Protein AF-A0A644X9E6-F1 (afdb_monomer_lite)

Organism: NCBI:txid1076179

InterPro domains:
  IPR003953 FAD-dependent oxidoreductase 2, FAD-binding domain [PF00890] (36-126)
  IPR027477 Succinate dehydrogenase/fumarate reductase flavoprotein, catalytic domain superfamily [G3DSA:3.90.700.10] (1-92)
  IPR027477 Succinate dehydrogenase/fumarate reductase flavoprotein, catalytic domain superfamily [SSF56425] (16-98)
  IPR036188 FAD/NAD(P)-binding domain superfamily [SSF51905] (91-160)
  IPR050315 FAD-dependent oxidoreductase 2 [PTHR43400] (21-161)

Structure (mmCIF, N/CA/C/O backbone):
data_AF-A0A644X9E6-F1
#
_entry.id   AF-A0A644X9E6-F1
#
loop_
_atom_site.group_PDB
_atom_site.id
_atom_site.type_symbol
_atom_site.label_atom_id
_atom_site.label_alt_id
_atom_site.label_comp_id
_atom_site.label_asym_id
_atom_site.label_entity_id
_atom_site.label_seq_id
_atom_site.pdbx_PDB_ins_code
_atom_site.Cartn_x
_atom_site.Cartn_y
_atom_site.Cartn_z
_atom_site.occupancy
_atom_site.B_iso_or_equiv
_atom_site.auth_seq_id
_atom_site.aut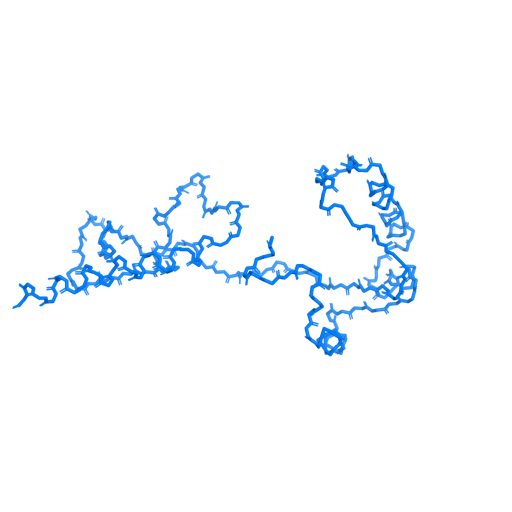h_comp_id
_atom_site.auth_asym_id
_atom_site.auth_atom_id
_atom_site.pdbx_PDB_model_num
ATOM 1 N N . MET A 1 1 ? 13.874 -8.236 8.754 1.00 42.62 1 MET A N 1
ATOM 2 C CA . MET A 1 1 ? 12.779 -9.209 8.525 1.00 42.62 1 MET A CA 1
ATOM 3 C C . MET A 1 1 ? 11.701 -8.489 7.731 1.00 42.62 1 MET A C 1
ATOM 5 O O . MET A 1 1 ? 11.461 -7.331 8.046 1.00 42.62 1 MET A O 1
ATOM 9 N N . GLY A 1 2 ? 11.133 -9.084 6.677 1.00 54.25 2 GLY A N 1
ATOM 10 C CA . GLY A 1 2 ? 10.027 -8.447 5.947 1.00 54.25 2 GLY A CA 1
ATOM 11 C C . GLY A 1 2 ? 8.748 -8.412 6.790 1.00 54.25 2 GLY A C 1
ATOM 12 O O . GLY A 1 2 ? 8.693 -9.019 7.866 1.00 54.25 2 GLY A O 1
ATOM 13 N N . GLN A 1 3 ? 7.726 -7.689 6.320 1.00 52.66 3 GLN A N 1
ATOM 14 C CA . GLN A 1 3 ? 6.411 -7.696 6.968 1.00 52.66 3 GLN A CA 1
ATOM 15 C C . GLN A 1 3 ? 5.916 -9.147 7.117 1.00 52.66 3 GLN A C 1
AT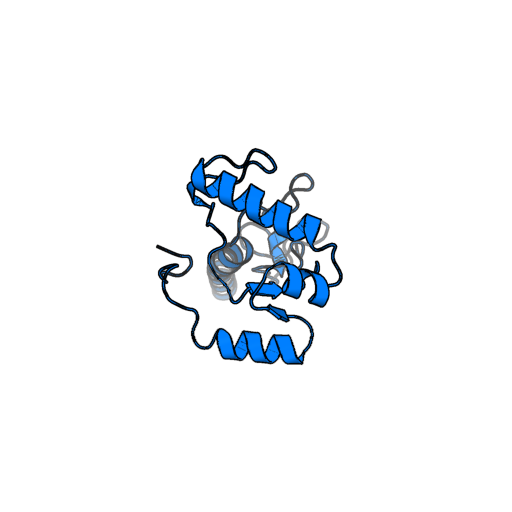OM 17 O O . GLN A 1 3 ? 5.958 -9.924 6.166 1.00 52.66 3 GLN A O 1
ATOM 22 N N . GLY A 1 4 ? 5.501 -9.530 8.329 1.00 63.66 4 GLY A N 1
ATOM 23 C CA . GLY A 1 4 ? 4.985 -10.877 8.610 1.00 63.66 4 GLY A CA 1
ATOM 24 C C . GLY A 1 4 ? 6.038 -11.988 8.731 1.00 63.66 4 GLY A C 1
ATOM 25 O O . GLY A 1 4 ? 5.682 -13.158 8.666 1.00 63.66 4 GLY A O 1
ATOM 26 N N . GLY A 1 5 ? 7.327 -11.663 8.892 1.00 74.00 5 GLY A N 1
ATOM 27 C CA . GLY A 1 5 ? 8.382 -12.668 9.110 1.00 74.00 5 GLY A CA 1
ATOM 28 C C . GLY A 1 5 ? 8.863 -13.380 7.841 1.00 74.00 5 GLY A C 1
ATOM 29 O O . GLY A 1 5 ? 9.769 -14.209 7.904 1.00 74.00 5 GLY A O 1
ATOM 30 N N . VAL A 1 6 ? 8.321 -13.022 6.677 1.00 73.25 6 VAL A N 1
ATOM 31 C CA . VAL A 1 6 ? 8.779 -13.518 5.376 1.00 73.25 6 VAL A CA 1
ATOM 32 C C . VAL A 1 6 ? 9.948 -12.656 4.900 1.00 73.25 6 VAL A C 1
ATOM 34 O O . VAL A 1 6 ? 9.925 -11.428 5.009 1.00 73.25 6 VAL A O 1
ATOM 37 N N . SER A 1 7 ? 11.016 -13.278 4.400 1.00 78.75 7 SER A N 1
ATOM 38 C CA . SER A 1 7 ? 12.117 -12.517 3.802 1.00 78.75 7 SER A CA 1
ATOM 39 C C . SER A 1 7 ? 11.635 -11.841 2.509 1.00 78.75 7 SER A C 1
ATOM 41 O O . SER A 1 7 ? 11.001 -12.512 1.697 1.00 78.75 7 SER A O 1
ATOM 43 N N . PRO A 1 8 ? 11.980 -10.563 2.251 1.00 69.88 8 PRO A N 1
ATOM 44 C CA . PRO A 1 8 ? 11.640 -9.878 0.996 1.00 69.88 8 PRO A CA 1
ATOM 45 C C . PRO A 1 8 ? 12.169 -10.585 -0.258 1.00 69.88 8 PRO A C 1
ATOM 47 O O . PRO A 1 8 ? 11.717 -10.317 -1.363 1.00 69.88 8 PRO A O 1
ATOM 50 N N . LYS A 1 9 ? 13.149 -11.481 -0.085 1.00 77.56 9 LYS A N 1
ATOM 51 C CA . LYS A 1 9 ? 13.750 -12.270 -1.162 1.00 77.56 9 LYS A CA 1
ATOM 52 C C . LYS A 1 9 ? 13.008 -13.574 -1.449 1.00 77.56 9 LYS A C 1
ATOM 54 O O . LYS A 1 9 ? 13.403 -14.280 -2.370 1.00 77.56 9 LYS A O 1
ATOM 59 N N . VAL A 1 10 ? 11.992 -13.932 -0.661 1.00 80.12 10 VAL A N 1
ATOM 60 C CA . VAL A 1 10 ? 11.163 -15.110 -0.940 1.00 80.12 10 VAL A CA 1
ATOM 61 C C . VAL A 1 10 ? 10.282 -14.774 -2.141 1.00 80.12 10 VAL A C 1
ATOM 63 O O . VAL A 1 10 ? 9.461 -13.860 -2.037 1.00 80.12 10 VAL A O 1
ATOM 66 N N . PRO A 1 11 ? 10.427 -15.477 -3.278 1.00 80.50 11 PRO A N 1
ATOM 67 C CA . PRO A 1 11 ? 9.565 -15.240 -4.423 1.00 80.50 11 PRO A CA 1
ATOM 68 C C . PRO A 1 11 ? 8.111 -15.503 -4.039 1.00 80.50 11 PRO A C 1
ATOM 70 O O . PRO A 1 11 ? 7.808 -16.494 -3.372 1.00 80.50 11 PRO A O 1
ATOM 73 N N . MET A 1 12 ? 7.205 -14.633 -4.482 1.00 82.81 12 MET A N 1
ATOM 74 C CA . MET A 1 12 ? 5.776 -14.877 -4.314 1.00 82.81 12 MET A CA 1
ATOM 75 C C . MET A 1 12 ? 5.392 -16.174 -5.043 1.00 82.81 12 MET A C 1
ATOM 77 O O . MET A 1 12 ? 5.620 -16.276 -6.257 1.00 82.81 12 MET A O 1
ATOM 81 N N . PRO A 1 13 ? 4.799 -17.162 -4.346 1.00 84.75 13 PRO A N 1
ATOM 82 C CA . PRO A 1 13 ? 4.347 -18.384 -4.990 1.00 84.75 13 PRO A CA 1
ATOM 83 C C . PRO A 1 13 ? 3.370 -18.053 -6.119 1.00 84.75 13 PRO A C 1
ATOM 85 O O . PRO A 1 13 ? 2.443 -17.266 -5.927 1.00 84.75 13 PRO A O 1
ATOM 88 N N . ARG A 1 14 ? 3.561 -18.677 -7.287 1.00 91.81 14 ARG A N 1
ATOM 89 C CA . ARG A 1 14 ? 2.669 -18.549 -8.455 1.00 91.81 14 ARG A CA 1
ATOM 90 C C . ARG A 1 14 ? 2.537 -17.130 -9.026 1.00 91.81 14 ARG A C 1
ATOM 92 O O . ARG A 1 14 ? 1.560 -16.844 -9.712 1.00 91.81 14 ARG A O 1
ATOM 99 N N . ILE A 1 15 ? 3.503 -16.236 -8.790 1.00 91.88 15 ILE A N 1
ATOM 100 C CA . ILE A 1 15 ? 3.438 -14.861 -9.317 1.00 91.88 15 ILE A CA 1
ATOM 101 C C . ILE A 1 15 ? 3.200 -14.817 -10.832 1.00 91.88 15 ILE A C 1
ATOM 103 O O . ILE A 1 15 ? 2.406 -14.012 -11.302 1.00 91.88 15 ILE A O 1
ATOM 107 N N . TYR A 1 16 ? 3.804 -15.727 -11.597 1.00 92.69 16 TYR A N 1
ATOM 108 C CA . TYR A 1 16 ? 3.594 -15.789 -13.043 1.00 92.69 16 TYR A CA 1
ATOM 109 C C . TYR A 1 16 ? 2.162 -16.181 -13.424 1.00 92.69 16 TYR A C 1
ATOM 111 O O . TYR A 1 16 ? 1.614 -15.584 -14.341 1.00 92.69 16 TYR A O 1
ATOM 119 N N . GLU A 1 17 ? 1.511 -17.082 -12.682 1.00 95.69 17 GLU A N 1
ATOM 120 C CA . GLU A 1 17 ? 0.097 -17.417 -12.914 1.00 95.69 17 GLU A CA 1
ATOM 121 C C . GLU A 1 17 ? -0.810 -16.198 -12.685 1.00 95.69 17 GLU A C 1
ATOM 123 O O . GLU A 1 17 ? -1.747 -15.959 -13.448 1.00 95.69 17 GLU A O 1
ATOM 128 N N . VAL A 1 18 ? -0.512 -15.398 -11.653 1.00 95.00 18 VAL A N 1
ATOM 129 C CA . VAL A 1 18 ? -1.240 -14.155 -11.353 1.00 95.00 18 VAL A CA 1
ATOM 130 C C . VAL A 1 18 ? -1.028 -13.121 -12.459 1.00 95.00 18 VAL A C 1
ATOM 132 O O . VAL A 1 18 ? -1.995 -12.517 -12.924 1.00 95.00 18 VAL A O 1
ATOM 135 N N . LEU A 1 19 ? 0.217 -12.938 -12.912 1.00 95.75 19 LEU A N 1
ATOM 136 C CA . LEU A 1 19 ? 0.538 -12.029 -14.014 1.00 95.75 19 LEU A CA 1
ATOM 137 C C . LEU A 1 19 ? -0.143 -12.468 -15.315 1.00 95.75 19 LEU A C 1
ATOM 139 O O . LEU A 1 19 ? -0.715 -11.630 -16.005 1.00 95.75 19 LEU A O 1
ATOM 143 N N . ASP A 1 20 ? -0.159 -13.765 -15.625 1.00 96.31 20 ASP A N 1
ATOM 144 C CA . ASP A 1 20 ? -0.825 -14.308 -16.811 1.00 96.31 20 ASP A CA 1
ATOM 145 C C . ASP A 1 20 ? -2.340 -14.086 -16.778 1.00 96.31 20 ASP A C 1
ATOM 147 O O . ASP A 1 20 ? -2.938 -13.686 -17.781 1.00 96.31 20 ASP A O 1
ATOM 151 N N . ALA A 1 21 ? -2.975 -14.304 -15.624 1.00 97.00 21 ALA A N 1
ATOM 152 C CA . ALA A 1 21 ? -4.392 -14.010 -15.442 1.00 97.00 21 ALA A CA 1
ATOM 153 C C . ALA A 1 21 ? -4.686 -12.509 -15.610 1.00 97.00 21 ALA A C 1
ATOM 155 O O . ALA A 1 21 ? -5.637 -12.138 -16.300 1.00 97.00 21 ALA A O 1
ATOM 156 N N . ALA A 1 22 ? -3.847 -11.640 -15.043 1.00 96.31 22 ALA A N 1
ATOM 157 C CA . ALA A 1 22 ? -4.010 -10.194 -15.141 1.00 96.31 22 ALA A CA 1
ATOM 158 C C . ALA A 1 22 ? -3.730 -9.649 -16.556 1.00 96.31 22 ALA A C 1
ATOM 160 O O . ALA A 1 22 ? -4.384 -8.697 -16.981 1.00 96.31 22 ALA A O 1
ATOM 161 N N . MET A 1 23 ? -2.823 -10.279 -17.315 1.00 97.31 23 MET A N 1
ATOM 162 C CA . MET A 1 23 ? -2.615 -9.987 -18.738 1.00 97.31 23 MET A CA 1
ATOM 163 C C . MET A 1 23 ? -3.856 -10.338 -19.561 1.00 97.31 23 MET A C 1
ATOM 165 O O . MET A 1 23 ? -4.302 -9.528 -20.369 1.00 97.31 23 MET A O 1
ATOM 169 N N . LYS A 1 24 ? -4.468 -11.508 -19.322 1.00 97.31 24 LYS A N 1
ATOM 170 C CA . LYS A 1 24 ? -5.736 -11.895 -19.974 1.00 97.31 24 LYS A CA 1
ATOM 171 C C . LYS A 1 24 ? -6.879 -10.932 -19.645 1.00 97.31 24 LYS A C 1
ATOM 173 O O . LYS A 1 24 ? -7.737 -10.706 -20.489 1.00 97.31 24 LYS A O 1
ATOM 178 N N . ALA A 1 25 ? -6.878 -10.368 -18.438 1.00 96.88 25 ALA A N 1
ATOM 179 C CA . ALA A 1 25 ? -7.858 -9.381 -17.994 1.00 96.88 25 ALA A CA 1
ATOM 180 C C . ALA A 1 25 ? -7.560 -7.939 -18.464 1.00 96.88 25 ALA A C 1
ATOM 182 O O . ALA A 1 25 ? -8.379 -7.056 -18.233 1.00 96.88 25 ALA A O 1
ATOM 183 N N . GLY A 1 26 ? -6.417 -7.685 -19.116 1.00 95.94 26 GLY A N 1
ATOM 184 C CA . GLY A 1 26 ? -6.054 -6.360 -19.639 1.00 95.94 26 GLY A CA 1
ATOM 185 C C . GLY A 1 26 ? -5.490 -5.376 -18.605 1.00 95.94 26 GLY A C 1
ATOM 186 O O . GLY A 1 26 ? -5.392 -4.184 -18.889 1.00 95.94 26 GLY A O 1
ATOM 187 N N . TYR A 1 27 ? -5.103 -5.851 -17.417 1.00 95.88 27 TYR A N 1
ATOM 188 C CA . TYR A 1 27 ? -4.518 -5.017 -16.355 1.00 95.88 27 TYR A CA 1
ATOM 189 C C . TYR A 1 27 ? -2.988 -5.055 -16.318 1.00 95.88 27 TYR A C 1
ATOM 191 O O . TYR A 1 27 ? -2.363 -4.205 -15.685 1.00 95.88 27 TYR A O 1
ATOM 199 N N . VAL A 1 28 ? -2.377 -6.051 -16.960 1.00 98.00 28 VAL A N 1
ATOM 200 C CA . VAL A 1 28 ? -0.922 -6.221 -17.019 1.00 98.00 28 VAL A CA 1
ATOM 201 C C . VAL A 1 28 ? -0.477 -6.334 -18.468 1.00 98.00 28 VAL A C 1
ATOM 203 O O . VAL A 1 28 ? -1.143 -6.953 -19.294 1.00 98.00 28 VAL A O 1
ATOM 206 N N . TYR A 1 29 ? 0.684 -5.762 -18.764 1.00 98.25 29 TYR A N 1
ATOM 207 C CA . TYR A 1 29 ? 1.316 -5.783 -20.075 1.00 98.25 29 TYR A CA 1
ATOM 208 C C . TYR A 1 29 ? 2.750 -6.266 -19.914 1.00 98.25 29 TYR A C 1
ATOM 210 O O . TYR A 1 29 ? 3.428 -5.872 -18.970 1.00 98.25 29 TYR A O 1
ATOM 218 N N . LYS A 1 30 ? 3.216 -7.104 -20.841 1.00 98.06 30 LYS A N 1
ATOM 219 C CA . LYS A 1 30 ? 4.580 -7.647 -20.858 1.00 98.06 30 LYS A CA 1
ATOM 220 C C . LYS A 1 30 ? 5.257 -7.350 -22.189 1.00 98.06 30 LYS A C 1
ATOM 222 O O . LYS A 1 30 ? 4.627 -7.536 -23.234 1.00 98.06 30 LYS A O 1
ATOM 227 N N . ALA A 1 31 ? 6.524 -6.956 -22.177 1.00 98.06 31 ALA A N 1
ATOM 228 C CA . ALA A 1 31 ? 7.345 -6.846 -23.383 1.00 98.06 31 ALA A CA 1
ATOM 229 C C . ALA A 1 31 ? 8.829 -7.090 -23.082 1.00 98.06 31 ALA A C 1
ATOM 231 O O . ALA A 1 31 ? 9.265 -6.942 -21.944 1.00 98.06 31 ALA A O 1
ATOM 232 N N . ASP A 1 32 ? 9.607 -7.438 -24.104 1.00 98.00 32 ASP A N 1
ATOM 233 C CA . ASP A 1 32 ? 11.039 -7.720 -23.942 1.00 98.00 32 ASP A CA 1
ATOM 234 C C . ASP A 1 32 ? 11.897 -6.446 -23.915 1.00 98.00 32 ASP A C 1
ATOM 236 O O . ASP A 1 32 ? 13.004 -6.465 -23.383 1.00 98.00 32 ASP A O 1
ATOM 240 N N . THR A 1 33 ? 11.373 -5.325 -24.427 1.00 98.06 33 THR A N 1
ATOM 241 C CA . THR A 1 33 ? 12.020 -4.003 -24.380 1.00 98.06 33 THR A CA 1
ATOM 242 C C . THR A 1 33 ? 11.085 -2.938 -23.810 1.00 98.06 33 THR A C 1
ATOM 244 O O . THR A 1 33 ? 9.858 -3.085 -23.840 1.00 98.06 33 THR A O 1
ATOM 247 N N . ILE A 1 34 ? 11.667 -1.849 -23.304 1.00 98.19 34 ILE A N 1
ATOM 248 C CA . ILE A 1 34 ? 10.917 -0.713 -22.755 1.00 98.19 34 ILE A CA 1
ATOM 249 C C . ILE A 1 34 ? 10.096 -0.013 -23.844 1.00 98.19 34 ILE A C 1
ATOM 251 O O . ILE A 1 34 ? 8.947 0.349 -23.608 1.00 98.19 34 ILE A O 1
ATOM 255 N N . GLU A 1 35 ? 10.625 0.105 -25.059 1.00 97.94 35 GLU A N 1
ATOM 256 C CA . GLU A 1 35 ? 9.946 0.730 -26.197 1.00 97.94 35 GLU A CA 1
ATOM 257 C C . GLU A 1 35 ? 8.709 -0.073 -26.613 1.00 97.94 35 GLU A C 1
ATOM 259 O O . GLU A 1 35 ? 7.637 0.490 -26.847 1.00 97.94 35 GLU A O 1
ATOM 264 N N . ALA A 1 36 ? 8.836 -1.403 -26.660 1.00 98.25 36 ALA A N 1
ATOM 265 C CA . ALA A 1 36 ? 7.718 -2.289 -26.953 1.00 98.25 36 ALA A CA 1
ATOM 266 C C . ALA A 1 36 ? 6.669 -2.262 -25.831 1.00 98.25 36 ALA A C 1
ATOM 268 O O . ALA A 1 36 ? 5.470 -2.337 -26.108 1.00 98.25 36 ALA A O 1
ATOM 269 N N . LEU A 1 37 ? 7.094 -2.119 -24.569 1.00 98.38 37 LEU A N 1
ATOM 270 C CA . LEU A 1 37 ? 6.173 -1.944 -23.448 1.00 98.38 37 LEU A CA 1
ATOM 271 C C . LEU A 1 37 ? 5.420 -0.613 -23.551 1.00 98.38 37 LEU A C 1
ATOM 273 O O . LEU A 1 37 ? 4.201 -0.603 -23.401 1.00 98.38 37 LEU A O 1
ATOM 277 N N . ALA A 1 38 ? 6.123 0.478 -23.868 1.00 98.31 38 ALA A N 1
ATOM 278 C CA . ALA A 1 38 ? 5.542 1.806 -24.043 1.00 98.31 38 ALA A CA 1
ATOM 279 C C . ALA A 1 38 ? 4.448 1.810 -25.117 1.00 98.31 38 ALA A C 1
ATOM 281 O O . ALA A 1 38 ? 3.355 2.327 -24.885 1.00 98.31 38 ALA A O 1
ATOM 282 N N . ALA A 1 39 ? 4.709 1.157 -26.255 1.00 98.06 39 ALA A N 1
ATOM 283 C CA . ALA A 1 39 ? 3.723 0.987 -27.318 1.00 98.06 39 ALA A CA 1
ATOM 284 C C . ALA A 1 39 ? 2.475 0.224 -26.839 1.00 98.06 39 ALA A C 1
ATOM 286 O O . ALA A 1 39 ? 1.357 0.623 -27.158 1.00 98.06 39 ALA A O 1
ATOM 287 N N . LYS A 1 40 ? 2.646 -0.838 -26.035 1.00 98.00 40 LYS A N 1
ATOM 288 C CA . LYS A 1 40 ? 1.523 -1.626 -25.494 1.00 98.00 40 LYS A CA 1
ATOM 289 C C . LYS A 1 40 ? 0.640 -0.842 -24.525 1.00 98.00 40 LYS A C 1
ATOM 291 O O . LYS A 1 40 ? -0.564 -1.073 -24.515 1.00 98.00 40 LYS A O 1
ATOM 296 N N . ILE A 1 41 ? 1.220 0.054 -23.726 1.00 97.56 41 ILE A N 1
ATOM 297 C CA . ILE A 1 41 ? 0.477 0.859 -22.740 1.00 97.56 41 ILE A CA 1
ATOM 298 C C . ILE A 1 41 ? 0.075 2.248 -23.261 1.00 97.56 41 ILE A C 1
ATOM 300 O O . ILE A 1 41 ? -0.522 3.024 -22.520 1.00 97.56 41 ILE A O 1
ATOM 304 N N . GLY A 1 42 ? 0.393 2.572 -24.519 1.00 97.25 42 GLY A N 1
ATOM 305 C CA . GLY A 1 42 ? -0.031 3.812 -25.171 1.00 97.25 42 GLY A CA 1
ATOM 306 C C . GLY A 1 42 ? 0.692 5.076 -24.694 1.00 97.25 42 GLY A C 1
ATOM 307 O O . GLY A 1 42 ? 0.100 6.153 -24.727 1.00 97.25 42 GLY A O 1
ATOM 308 N N . VAL A 1 43 ? 1.954 4.974 -24.260 1.00 98.00 43 VAL A N 1
ATOM 309 C CA . VAL A 1 43 ? 2.773 6.133 -23.846 1.00 98.00 43 VAL A CA 1
ATOM 310 C C . VAL A 1 43 ? 3.933 6.385 -24.819 1.00 98.00 43 VAL A C 1
ATOM 312 O O . VAL A 1 43 ? 4.369 5.458 -25.506 1.00 98.00 43 VAL A O 1
ATOM 315 N N . PRO A 1 44 ? 4.486 7.613 -24.892 1.00 98.38 44 PRO A N 1
ATOM 316 C CA . PRO A 1 44 ? 5.647 7.888 -25.734 1.00 98.38 44 PRO A CA 1
ATOM 317 C C . PRO A 1 44 ? 6.868 7.062 -25.304 1.00 98.38 44 PRO A C 1
ATOM 319 O O . PRO A 1 44 ? 7.348 7.195 -24.178 1.00 98.38 44 PRO A O 1
ATOM 322 N N . ALA A 1 45 ? 7.405 6.248 -26.218 1.00 98.19 45 ALA A N 1
ATOM 323 C CA . ALA A 1 45 ? 8.551 5.377 -25.941 1.00 98.19 45 ALA A CA 1
ATOM 324 C C . ALA A 1 45 ? 9.777 6.150 -25.438 1.00 98.19 45 ALA A C 1
ATOM 326 O O . ALA A 1 45 ? 10.381 5.756 -24.446 1.00 98.19 45 ALA A O 1
ATOM 327 N N . ALA A 1 46 ? 10.084 7.297 -26.055 1.00 98.19 46 ALA A N 1
ATOM 328 C CA . ALA A 1 46 ? 11.204 8.143 -25.645 1.00 98.19 46 ALA A CA 1
ATOM 329 C C . ALA A 1 46 ? 11.100 8.596 -24.178 1.00 98.19 46 ALA A C 1
ATOM 331 O O . ALA A 1 46 ? 12.108 8.622 -23.476 1.00 98.19 46 ALA A O 1
ATOM 332 N N . ASN A 1 47 ? 9.887 8.900 -23.702 1.00 98.38 47 ASN A N 1
ATOM 333 C CA . ASN A 1 47 ? 9.677 9.330 -22.322 1.00 98.38 47 ASN A CA 1
ATOM 334 C C . ASN A 1 47 ? 9.917 8.167 -21.357 1.00 98.38 47 ASN A C 1
ATOM 336 O O . ASN A 1 47 ? 10.679 8.324 -20.410 1.00 98.38 47 ASN A O 1
ATOM 340 N N . LEU A 1 48 ? 9.324 6.995 -21.617 1.00 98.31 48 LEU A N 1
ATOM 341 C CA . LEU A 1 48 ? 9.482 5.840 -20.730 1.00 98.31 48 LEU A CA 1
ATOM 342 C C . LEU A 1 48 ? 10.933 5.341 -20.693 1.00 98.31 48 LEU A C 1
ATOM 344 O O . LEU A 1 48 ? 11.458 5.087 -19.611 1.00 98.31 48 LEU A O 1
ATOM 348 N N . THR A 1 49 ? 11.602 5.249 -21.848 1.00 97.94 49 THR A N 1
ATOM 349 C CA . THR A 1 49 ? 13.020 4.868 -21.921 1.00 97.94 49 THR A CA 1
ATOM 350 C C . THR A 1 49 ? 13.893 5.852 -21.143 1.00 97.94 49 THR A C 1
ATOM 352 O O . THR A 1 49 ? 14.752 5.420 -20.374 1.00 97.94 49 THR A O 1
ATOM 355 N N . LYS A 1 50 ? 13.642 7.165 -21.266 1.00 98.19 50 LYS A N 1
ATOM 356 C CA . LYS A 1 50 ? 14.363 8.179 -20.486 1.00 98.19 50 LYS A CA 1
ATOM 357 C C . LYS A 1 50 ? 14.117 8.017 -18.984 1.00 98.19 50 LYS A C 1
ATOM 359 O O . LYS A 1 50 ? 15.081 7.961 -18.235 1.00 98.19 50 LYS A O 1
ATOM 364 N N . THR A 1 51 ? 12.864 7.871 -18.551 1.00 98.12 51 THR A N 1
ATOM 365 C CA . THR A 1 51 ? 12.522 7.679 -17.131 1.00 98.12 51 THR A CA 1
ATOM 366 C C . THR A 1 51 ? 13.218 6.455 -16.534 1.00 98.12 51 THR A C 1
ATOM 368 O O . THR A 1 51 ? 13.745 6.530 -15.428 1.00 98.12 51 THR A O 1
ATOM 371 N N . VAL A 1 52 ? 13.263 5.332 -17.259 1.00 98.06 52 VAL A N 1
ATOM 372 C CA . VAL A 1 52 ? 13.973 4.126 -16.803 1.00 98.06 52 VAL A CA 1
ATOM 373 C C . VAL A 1 52 ? 15.481 4.374 -16.705 1.00 98.06 52 VAL A C 1
ATOM 375 O O . VAL A 1 52 ? 16.099 3.960 -15.725 1.00 98.06 52 VAL A O 1
ATOM 378 N N . ALA A 1 53 ? 16.071 5.060 -17.687 1.00 97.88 53 ALA A N 1
ATOM 379 C CA . ALA A 1 53 ? 17.493 5.397 -17.678 1.00 97.88 53 ALA A CA 1
ATOM 380 C C . ALA A 1 53 ? 17.859 6.340 -16.520 1.00 97.88 53 ALA A C 1
ATOM 382 O O . ALA A 1 53 ? 18.812 6.062 -15.793 1.00 97.88 53 ALA A O 1
ATOM 383 N N . ASP A 1 54 ? 17.080 7.404 -16.307 1.00 98.31 54 ASP A N 1
ATOM 384 C CA . ASP A 1 54 ? 17.277 8.345 -15.201 1.00 98.31 54 ASP A CA 1
ATOM 385 C C . ASP A 1 54 ? 17.168 7.619 -13.849 1.00 98.31 54 ASP A C 1
ATOM 387 O O . ASP A 1 54 ? 18.062 7.732 -13.010 1.00 98.31 54 ASP A O 1
ATOM 391 N N . TYR A 1 55 ? 16.124 6.797 -13.664 1.00 98.44 55 TYR A N 1
ATOM 392 C CA . TYR A 1 55 ? 15.920 6.032 -12.432 1.00 98.44 55 TYR A CA 1
ATOM 393 C C . TYR A 1 55 ? 17.063 5.052 -12.148 1.00 98.44 55 TYR A C 1
ATOM 395 O O . TYR A 1 55 ? 17.515 4.933 -11.007 1.00 98.44 55 TYR A O 1
ATOM 403 N N . ASN A 1 56 ? 17.567 4.368 -13.176 1.00 98.38 56 ASN A N 1
ATOM 404 C CA . ASN A 1 56 ? 18.736 3.505 -13.034 1.00 98.38 56 ASN A CA 1
ATOM 405 C C . ASN A 1 56 ? 19.995 4.311 -12.667 1.00 98.38 56 ASN A C 1
ATOM 407 O O . ASN A 1 56 ? 20.749 3.866 -11.805 1.00 98.38 56 ASN A O 1
ATOM 411 N N . GLY A 1 57 ? 20.169 5.523 -13.203 1.00 98.25 57 GLY A N 1
ATOM 412 C CA . GLY A 1 57 ? 21.224 6.448 -12.770 1.00 98.25 57 GLY A CA 1
ATOM 413 C C . GLY A 1 57 ? 21.092 6.872 -11.299 1.00 98.25 57 GLY A C 1
ATOM 414 O O . GLY A 1 57 ? 22.085 6.940 -10.570 1.00 98.25 57 GLY A O 1
ATOM 415 N N . TYR A 1 58 ? 19.867 7.078 -10.805 1.00 98.50 58 TYR A N 1
ATOM 416 C CA . TYR A 1 58 ? 19.628 7.307 -9.373 1.00 98.50 58 TYR A CA 1
ATOM 417 C C . TYR A 1 58 ? 20.013 6.085 -8.540 1.00 98.50 58 TYR A C 1
ATOM 419 O O . TYR A 1 58 ? 20.626 6.229 -7.486 1.00 98.50 58 TYR A O 1
ATOM 427 N N . CYS A 1 59 ? 19.721 4.874 -9.022 1.00 98.12 59 CYS A N 1
ATOM 428 C CA . CYS A 1 59 ? 20.122 3.638 -8.350 1.00 98.12 59 CYS A CA 1
ATOM 429 C C . CYS A 1 59 ? 21.651 3.473 -8.277 1.00 98.12 59 CYS A C 1
ATOM 431 O O . CYS A 1 59 ? 22.150 2.961 -7.278 1.00 98.12 59 CYS A O 1
ATOM 433 N N . GLU A 1 60 ? 22.391 3.911 -9.299 1.00 97.62 60 GLU A N 1
ATOM 434 C CA . GLU A 1 60 ? 23.862 3.880 -9.315 1.00 97.62 60 GLU A CA 1
ATOM 435 C C . GLU A 1 60 ? 24.481 4.892 -8.344 1.00 97.62 60 GLU A C 1
ATOM 437 O O . GLU A 1 60 ? 25.439 4.584 -7.636 1.00 97.62 60 GLU A O 1
ATOM 442 N N . THR A 1 61 ? 23.926 6.102 -8.298 1.00 97.75 61 THR A N 1
ATOM 443 C CA . THR A 1 61 ? 24.423 7.193 -7.441 1.00 97.75 61 THR A CA 1
ATOM 444 C C . THR A 1 61 ? 23.927 7.108 -5.997 1.00 97.75 61 THR A C 1
ATOM 446 O O . THR A 1 61 ? 24.525 7.707 -5.105 1.00 97.75 61 THR A O 1
ATOM 449 N N . GLY A 1 62 ? 22.830 6.387 -5.757 1.00 98.00 62 GLY A N 1
ATOM 450 C CA . GLY A 1 62 ? 22.127 6.345 -4.476 1.00 98.00 62 GLY A CA 1
ATOM 451 C C . GLY A 1 62 ? 21.302 7.602 -4.176 1.00 98.00 62 GLY A C 1
ATOM 452 O O . GLY A 1 62 ? 20.824 7.747 -3.051 1.00 98.00 62 GLY A O 1
ATOM 453 N N . VAL A 1 63 ? 21.138 8.515 -5.140 1.00 98.25 63 VAL A N 1
ATOM 454 C CA . VAL A 1 63 ? 20.439 9.794 -4.951 1.00 98.25 63 VAL A CA 1
ATOM 455 C C . VAL A 1 63 ? 19.381 9.975 -6.035 1.00 98.25 63 VAL A C 1
ATOM 457 O O . VAL A 1 63 ? 19.693 10.264 -7.186 1.00 98.25 63 VAL A O 1
ATOM 460 N N . ASP A 1 64 ? 18.113 9.851 -5.649 1.00 98.12 64 ASP A N 1
ATOM 461 C CA . ASP A 1 64 ? 16.981 10.258 -6.482 1.00 98.12 64 ASP A CA 1
ATOM 462 C C . ASP A 1 64 ? 16.747 11.763 -6.333 1.00 98.12 64 ASP A C 1
ATOM 464 O O . ASP A 1 64 ? 16.177 12.234 -5.348 1.00 98.12 64 ASP A O 1
ATOM 468 N N . THR A 1 65 ? 17.213 12.525 -7.319 1.00 96.88 65 THR A N 1
ATOM 469 C CA . THR A 1 65 ? 17.086 13.987 -7.338 1.00 96.88 65 THR A CA 1
ATOM 470 C C . THR A 1 65 ? 15.697 14.477 -7.740 1.00 96.88 65 THR A C 1
ATOM 472 O O . THR A 1 65 ? 15.431 15.670 -7.618 1.00 96.88 65 THR A O 1
ATOM 475 N N . GLU A 1 66 ? 14.834 13.601 -8.259 1.00 97.50 66 GLU A N 1
ATOM 476 C CA . GLU A 1 66 ? 13.521 13.984 -8.781 1.00 97.50 66 GLU A CA 1
ATOM 477 C C . GLU A 1 66 ? 12.447 13.891 -7.693 1.00 97.50 66 GLU A C 1
ATOM 479 O O . GLU A 1 66 ? 11.694 14.843 -7.486 1.00 97.50 66 GLU A O 1
ATOM 484 N N . TYR A 1 67 ? 12.418 12.778 -6.952 1.00 97.25 67 TYR A N 1
ATOM 485 C CA . TYR A 1 67 ? 11.392 12.526 -5.932 1.00 97.25 67 TYR A CA 1
ATOM 486 C C . TYR A 1 67 ? 11.949 12.271 -4.528 1.00 97.25 67 TYR A C 1
ATOM 488 O O . TYR A 1 67 ? 11.172 12.127 -3.582 1.00 97.25 67 TYR A O 1
ATOM 496 N N . GLY A 1 68 ? 13.274 12.235 -4.357 1.00 97.12 68 GLY A N 1
ATOM 497 C CA . GLY A 1 68 ? 13.898 12.068 -3.043 1.00 97.12 68 GLY A CA 1
ATOM 498 C C . GLY A 1 68 ? 13.720 10.673 -2.443 1.00 97.12 68 GLY A C 1
ATOM 499 O O . GLY A 1 68 ? 13.744 10.525 -1.219 1.00 97.12 68 GLY A O 1
ATOM 500 N N . LYS A 1 69 ? 13.514 9.638 -3.269 1.00 96.88 69 LYS A N 1
ATOM 501 C CA . LYS A 1 69 ? 13.427 8.253 -2.798 1.00 96.88 69 LYS A CA 1
ATOM 502 C C . LYS A 1 69 ? 14.717 7.844 -2.077 1.00 96.88 69 LYS A C 1
ATOM 504 O O . LYS A 1 69 ? 15.818 8.021 -2.591 1.00 96.88 69 LYS A O 1
ATOM 509 N N . ALA A 1 70 ? 14.565 7.276 -0.879 1.00 96.94 70 ALA A N 1
ATOM 510 C CA . ALA A 1 70 ? 15.689 6.860 -0.045 1.00 96.94 70 ALA A CA 1
ATOM 511 C C . ALA A 1 70 ? 16.570 5.811 -0.747 1.00 96.94 70 ALA A C 1
ATOM 513 O O . ALA A 1 70 ? 16.059 4.915 -1.424 1.00 96.94 70 ALA A O 1
ATOM 514 N N . ALA A 1 71 ? 17.888 5.915 -0.553 1.00 96.94 71 ALA A N 1
ATOM 515 C CA . ALA A 1 71 ? 18.889 5.096 -1.240 1.00 96.94 71 ALA A CA 1
ATOM 516 C C . ALA A 1 71 ? 18.677 3.583 -1.052 1.00 96.94 71 ALA A C 1
ATOM 518 O O . ALA A 1 71 ? 18.848 2.806 -1.985 1.00 96.94 71 ALA A O 1
ATOM 519 N N . ASP A 1 72 ? 18.256 3.162 0.140 1.00 95.19 72 ASP A N 1
ATOM 520 C CA . ASP A 1 72 ? 17.975 1.764 0.486 1.00 95.19 72 ASP A CA 1
ATOM 521 C C . ASP A 1 72 ? 16.691 1.211 -0.156 1.00 95.19 72 ASP A C 1
ATOM 523 O O . ASP A 1 72 ? 16.482 -0.002 -0.179 1.00 95.19 72 ASP A O 1
ATOM 527 N N . MET A 1 73 ? 15.848 2.089 -0.702 1.00 93.94 73 MET A N 1
ATOM 528 C CA . MET A 1 73 ? 14.626 1.741 -1.426 1.00 93.94 73 MET A CA 1
ATOM 529 C C . MET A 1 73 ? 14.812 1.783 -2.948 1.00 93.94 73 MET A C 1
ATOM 531 O O . MET A 1 73 ? 13.896 1.403 -3.688 1.00 93.94 73 MET A O 1
ATOM 535 N N . LEU A 1 74 ? 15.952 2.275 -3.441 1.00 96.44 74 LEU A N 1
ATOM 536 C CA . LEU A 1 74 ? 16.281 2.271 -4.864 1.00 96.44 74 LEU A CA 1
ATOM 537 C C . LEU A 1 74 ? 16.603 0.848 -5.324 1.00 96.44 74 LEU A C 1
ATOM 539 O O . LEU A 1 74 ? 17.287 0.081 -4.650 1.00 96.44 74 LEU A O 1
ATOM 543 N N . THR A 1 75 ? 16.057 0.451 -6.469 1.00 95.31 75 THR A N 1
ATOM 544 C CA . THR A 1 75 ? 16.271 -0.883 -7.034 1.00 95.31 75 THR A CA 1
ATOM 545 C C . THR A 1 75 ? 16.265 -0.766 -8.543 1.00 95.31 75 THR A C 1
ATOM 547 O O . THR A 1 75 ? 15.216 -0.516 -9.128 1.00 95.31 75 THR A O 1
ATOM 550 N N . ALA A 1 76 ? 17.433 -0.945 -9.159 1.00 96.94 76 ALA A N 1
ATOM 551 C CA . ALA A 1 76 ? 17.587 -0.785 -10.596 1.00 96.94 76 ALA A CA 1
ATOM 552 C C . ALA A 1 76 ? 16.631 -1.702 -11.373 1.00 96.94 76 ALA A C 1
ATOM 554 O O . ALA A 1 76 ? 16.454 -2.882 -11.052 1.00 96.94 76 ALA A O 1
ATOM 555 N N . ILE A 1 77 ? 16.042 -1.152 -12.429 1.00 96.69 77 ILE A N 1
ATOM 556 C CA . ILE A 1 77 ? 15.267 -1.898 -13.411 1.00 96.69 77 ILE A CA 1
ATOM 557 C C . ILE A 1 77 ? 16.269 -2.641 -14.303 1.00 96.69 77 ILE A C 1
ATOM 559 O O . ILE A 1 77 ? 16.994 -2.026 -15.086 1.00 96.69 77 ILE A O 1
ATOM 563 N N . GLY A 1 78 ? 16.331 -3.965 -14.138 1.00 93.31 78 GLY A N 1
ATOM 564 C CA . GLY A 1 78 ? 17.280 -4.844 -14.826 1.00 93.31 78 GLY A CA 1
ATOM 565 C C . GLY A 1 78 ? 16.899 -5.189 -16.270 1.00 93.31 78 GLY A C 1
ATOM 566 O O . GLY A 1 78 ? 16.141 -4.484 -16.937 1.00 93.31 78 GLY A O 1
ATOM 567 N N . THR A 1 79 ? 17.431 -6.305 -16.768 1.00 93.12 79 THR A N 1
ATOM 568 C CA . THR A 1 79 ? 17.067 -6.825 -18.092 1.00 93.12 79 THR A CA 1
ATOM 569 C C . THR A 1 79 ? 15.669 -7.433 -18.074 1.00 93.12 79 THR A C 1
ATOM 571 O O . THR A 1 79 ? 15.243 -7.995 -17.064 1.00 93.12 79 THR A O 1
ATOM 574 N N . GLY A 1 80 ? 14.970 -7.326 -19.204 1.00 92.06 80 GLY A N 1
ATOM 575 C CA . GLY A 1 80 ? 13.610 -7.827 -19.365 1.00 92.06 80 GLY A CA 1
ATOM 576 C C . GLY A 1 80 ? 13.443 -9.342 -19.131 1.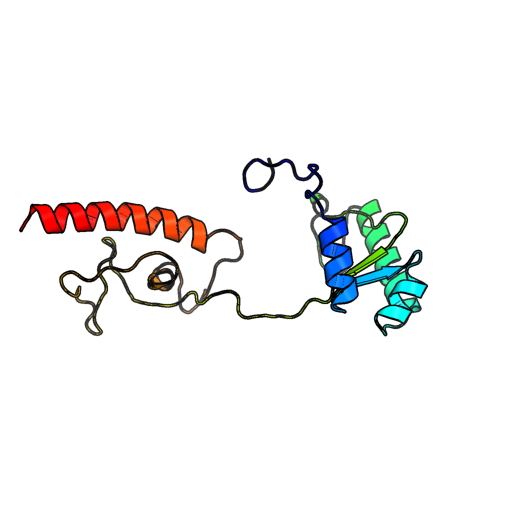00 92.06 80 GLY A C 1
ATOM 577 O O . GLY A 1 80 ? 14.418 -10.070 -18.923 1.00 92.06 80 GLY A O 1
ATOM 578 N N . PRO A 1 81 ? 12.194 -9.840 -19.185 1.00 95.25 81 PRO A N 1
ATOM 579 C CA . PRO A 1 81 ? 11.011 -9.131 -19.676 1.00 95.25 81 PRO A CA 1
ATOM 580 C C . PRO A 1 81 ? 10.483 -8.071 -18.700 1.00 95.25 81 PRO A C 1
ATOM 582 O O . PRO A 1 81 ? 10.483 -8.266 -17.485 1.00 95.25 81 PRO A O 1
ATOM 585 N N . TYR A 1 82 ? 9.993 -6.965 -19.253 1.00 97.50 82 TYR A N 1
ATOM 586 C CA . TYR A 1 82 ? 9.405 -5.850 -18.519 1.00 97.50 82 TYR A CA 1
ATOM 587 C C . TYR A 1 82 ? 7.897 -6.016 -18.388 1.00 97.50 82 TYR A C 1
ATOM 589 O O . TYR A 1 82 ? 7.230 -6.469 -19.321 1.00 97.50 82 TYR A O 1
ATOM 597 N N . TYR A 1 83 ? 7.365 -5.601 -17.240 1.00 97.19 83 TYR A N 1
ATOM 598 C CA . TYR A 1 83 ? 5.939 -5.629 -16.948 1.00 97.19 83 TYR A CA 1
ATOM 599 C C . TYR A 1 83 ? 5.450 -4.228 -16.587 1.00 97.19 83 TYR A C 1
ATOM 601 O O . TYR A 1 83 ? 6.081 -3.538 -15.790 1.00 97.19 83 TYR A O 1
ATOM 609 N N . ALA A 1 84 ? 4.306 -3.834 -17.137 1.00 97.31 84 ALA A N 1
ATOM 610 C CA . ALA A 1 84 ? 3.536 -2.683 -16.683 1.00 97.31 84 ALA A CA 1
ATOM 611 C C . ALA A 1 84 ? 2.226 -3.181 -16.074 1.00 97.31 84 ALA A C 1
ATOM 613 O O . ALA A 1 84 ? 1.562 -4.042 -16.652 1.00 97.31 84 ALA A O 1
ATOM 614 N N . VAL A 1 85 ? 1.861 -2.639 -14.916 1.00 96.75 85 VAL A N 1
ATOM 615 C CA . VAL A 1 85 ? 0.620 -2.959 -14.206 1.00 96.75 85 VAL A CA 1
ATOM 616 C C . VAL A 1 85 ? -0.202 -1.682 -14.116 1.00 96.75 85 VAL A C 1
ATOM 618 O O . VAL A 1 85 ? 0.294 -0.665 -13.633 1.00 96.75 85 VAL A O 1
ATOM 621 N N . THR A 1 86 ? -1.446 -1.715 -14.583 1.00 94.62 86 THR A N 1
ATOM 622 C CA . THR A 1 86 ? -2.348 -0.567 -14.487 1.00 94.62 86 THR A CA 1
ATOM 623 C C . THR A 1 86 ? -2.727 -0.332 -13.026 1.00 94.62 86 THR A C 1
ATOM 625 O O . THR A 1 86 ? -3.361 -1.175 -12.395 1.00 94.62 86 THR A O 1
ATOM 628 N N . GLY A 1 87 ? -2.347 0.829 -12.493 1.00 92.12 87 GLY A N 1
ATOM 629 C CA . GLY A 1 87 ? -2.791 1.308 -11.187 1.00 92.12 87 GLY A CA 1
ATOM 630 C C . GLY A 1 87 ? -3.973 2.267 -11.319 1.00 92.12 87 GLY A C 1
ATOM 631 O O . GLY A 1 87 ? -4.007 3.091 -12.229 1.00 92.12 87 GLY A O 1
ATOM 632 N N . SER A 1 88 ? -4.925 2.185 -10.392 1.00 88.69 88 SER A N 1
ATOM 633 C CA . SER A 1 88 ? -6.008 3.160 -10.232 1.00 88.69 88 SER A CA 1
ATOM 634 C C . SER A 1 88 ? -6.262 3.380 -8.743 1.00 88.69 88 SER A C 1
ATOM 636 O O . SER A 1 88 ? -6.191 2.411 -7.981 1.00 88.69 88 SER A O 1
ATOM 638 N N . PRO A 1 89 ? -6.583 4.609 -8.300 1.00 88.69 89 PRO A N 1
ATOM 639 C CA . PRO A 1 89 ? -7.096 4.806 -6.955 1.00 88.69 89 PRO A CA 1
ATOM 640 C C . PRO A 1 89 ? -8.405 4.028 -6.787 1.00 88.69 89 PRO A C 1
ATOM 642 O O . PRO A 1 89 ? -9.232 3.969 -7.701 1.00 88.69 89 PRO A O 1
ATOM 645 N N . TRP A 1 90 ? -8.585 3.435 -5.612 1.00 87.00 90 TRP A N 1
ATOM 646 C CA . TRP A 1 90 ? -9.823 2.775 -5.221 1.00 87.00 90 TRP A CA 1
ATOM 647 C C . TRP A 1 90 ? -10.079 2.982 -3.732 1.00 87.00 90 TRP A C 1
ATOM 649 O O . TRP A 1 90 ? -9.144 3.176 -2.950 1.00 87.00 90 TRP A O 1
ATOM 659 N N . CYS A 1 91 ? -11.346 2.935 -3.328 1.00 87.88 91 CYS A N 1
ATOM 660 C CA . CYS A 1 91 ? -11.708 2.986 -1.918 1.00 87.88 91 CYS A CA 1
ATOM 661 C C . CYS A 1 91 ? -11.243 1.697 -1.232 1.00 87.88 91 CYS A C 1
ATOM 663 O O . CYS A 1 91 ? -11.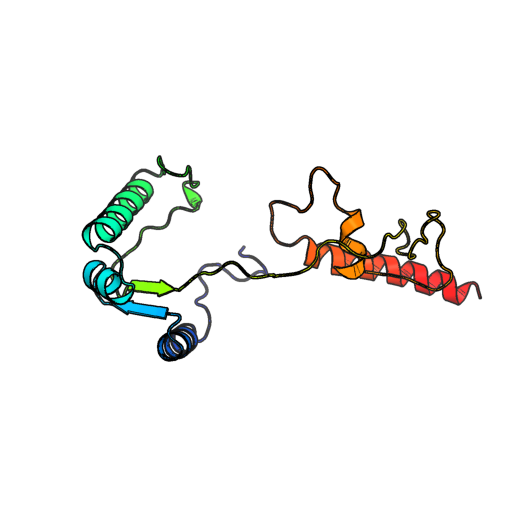737 0.615 -1.542 1.00 87.88 91 CYS A O 1
ATOM 665 N N . TYR A 1 92 ? -10.288 1.815 -0.310 1.00 83.94 92 TYR A N 1
ATOM 666 C CA . TYR A 1 92 ? -9.751 0.668 0.421 1.00 83.94 92 TYR A CA 1
ATOM 667 C C . TYR A 1 92 ? -10.582 0.326 1.665 1.00 83.94 92 TYR A C 1
ATOM 669 O O . TYR A 1 92 ? -10.983 -0.817 1.849 1.00 83.94 92 TYR A O 1
ATOM 677 N N . SER A 1 93 ? -10.852 1.321 2.516 1.00 85.94 93 SER A N 1
ATOM 678 C CA . SER A 1 93 ? -11.647 1.187 3.742 1.00 85.94 93 SER A CA 1
ATOM 679 C C . SER A 1 93 ? -12.120 2.562 4.210 1.00 85.94 93 SER A C 1
ATOM 681 O O . SER A 1 93 ? -11.534 3.583 3.845 1.00 85.94 93 SER A O 1
ATOM 683 N N . THR A 1 94 ? -13.136 2.597 5.069 1.00 86.38 94 THR A N 1
ATOM 684 C CA . THR A 1 94 ? -13.456 3.772 5.884 1.00 86.38 94 THR A CA 1
ATOM 685 C C . THR A 1 94 ? -12.637 3.749 7.172 1.00 86.38 94 THR A C 1
ATOM 687 O O . THR A 1 94 ? -12.374 2.684 7.732 1.00 86.38 94 THR A O 1
ATOM 690 N N . CYS A 1 95 ? -12.196 4.928 7.610 1.00 80.00 95 CYS A N 1
ATOM 691 C CA . CYS A 1 95 ? -11.431 5.105 8.849 1.00 80.00 95 CYS A CA 1
ATOM 692 C C . CYS A 1 95 ? -12.229 5.807 9.952 1.00 80.00 95 CYS A C 1
ATOM 694 O O . CYS A 1 95 ? -11.802 5.796 11.100 1.00 80.00 95 CYS A O 1
ATOM 696 N N . GLY A 1 96 ? -13.369 6.408 9.605 1.00 76.88 96 GLY A N 1
ATOM 697 C CA . GLY A 1 96 ? -14.361 6.887 10.564 1.00 76.88 96 GLY A CA 1
ATOM 698 C C . GLY A 1 96 ? -15.329 5.777 10.973 1.00 76.88 96 GLY A C 1
ATOM 699 O O . GLY A 1 96 ? -15.320 4.691 10.393 1.00 76.88 96 GLY A O 1
ATOM 700 N N . GLY A 1 97 ? -16.181 6.070 11.951 1.00 90.06 97 GLY A N 1
ATOM 701 C CA . GLY A 1 97 ? -17.151 5.118 12.471 1.00 90.06 97 GLY A CA 1
ATOM 702 C C . GLY A 1 97 ? -17.838 5.647 13.723 1.00 90.06 97 GLY A C 1
ATOM 703 O O . GLY A 1 97 ? -18.144 6.832 13.819 1.00 90.06 97 GLY A O 1
ATOM 704 N N . LEU A 1 98 ? -18.087 4.749 14.664 1.00 95.88 98 LEU A N 1
ATOM 705 C CA . LEU A 1 98 ? -18.702 5.028 15.950 1.00 95.88 98 LEU A CA 1
ATOM 706 C C . LEU A 1 98 ? -17.664 5.575 16.930 1.00 95.88 98 LEU A C 1
ATOM 708 O O . LEU A 1 98 ? -16.606 4.971 17.123 1.00 95.88 98 LEU A O 1
ATOM 712 N N . ASP A 1 99 ? -18.007 6.671 17.601 1.00 96.19 99 ASP A N 1
ATOM 713 C CA . ASP A 1 99 ? -17.243 7.130 18.752 1.00 96.19 99 ASP A CA 1
ATOM 714 C C . ASP A 1 99 ? -17.365 6.115 19.883 1.00 96.19 99 ASP A C 1
ATOM 716 O O . ASP A 1 99 ? -18.453 5.617 20.198 1.00 96.19 99 ASP A O 1
ATOM 720 N N . VAL A 1 100 ? -16.230 5.813 20.503 1.00 97.50 100 VAL A N 1
ATOM 721 C CA . VAL A 1 100 ? -16.146 4.907 21.641 1.00 97.50 100 VAL A CA 1
ATOM 722 C C . VAL A 1 100 ? -15.310 5.519 22.752 1.00 97.50 100 VAL A C 1
ATOM 724 O O . VAL A 1 100 ? -14.392 6.298 22.502 1.00 97.50 100 VAL A O 1
ATOM 727 N N . ASP A 1 101 ? -15.603 5.142 23.992 1.00 97.00 101 ASP A N 1
ATOM 728 C CA . ASP A 1 101 ? -14.713 5.454 25.108 1.00 97.00 101 ASP A CA 1
ATOM 729 C C . ASP A 1 101 ? -13.530 4.475 25.218 1.00 97.00 101 ASP A C 1
ATOM 731 O O . ASP A 1 101 ? -13.349 3.554 24.420 1.00 97.00 101 ASP A O 1
ATOM 735 N N . THR A 1 102 ? -12.721 4.642 26.266 1.00 95.88 102 THR A N 1
ATOM 736 C CA . THR A 1 102 ? -11.548 3.799 26.548 1.00 95.88 102 THR A CA 1
ATOM 737 C C . THR A 1 102 ? -11.883 2.338 26.874 1.00 95.88 102 THR A C 1
ATOM 739 O O . THR A 1 102 ? -10.978 1.506 26.928 1.00 95.88 102 THR A O 1
ATOM 742 N N . GLN A 1 103 ? -13.163 2.006 27.073 1.00 96.69 103 GLN A N 1
ATOM 743 C CA . GLN A 1 103 ? -13.670 0.643 27.257 1.00 96.69 103 GLN A CA 1
ATOM 744 C C . GLN A 1 103 ? -14.407 0.117 26.018 1.00 96.69 103 GLN A C 1
ATOM 746 O O . GLN A 1 103 ? -15.032 -0.943 26.080 1.00 96.69 103 GLN A O 1
ATOM 751 N N . LEU A 1 104 ? -14.305 0.831 24.894 1.00 98.06 104 LEU A N 1
ATOM 752 C CA . LEU A 1 104 ? -14.865 0.477 23.593 1.00 98.06 104 LEU A CA 1
ATOM 753 C C . LEU A 1 104 ? -16.399 0.460 23.584 1.00 98.06 104 LEU A C 1
ATOM 755 O O . LEU A 1 104 ? -17.007 -0.166 22.715 1.00 98.06 104 LEU A O 1
ATOM 759 N N . ARG A 1 105 ? -17.032 1.151 24.541 1.00 98.19 105 ARG A N 1
ATOM 760 C CA . ARG A 1 105 ? -18.486 1.341 24.563 1.00 98.19 105 ARG A CA 1
ATOM 761 C C . ARG A 1 105 ? -18.849 2.441 23.583 1.00 98.19 105 ARG A C 1
ATOM 763 O O . ARG A 1 105 ? -18.249 3.512 23.632 1.00 98.19 105 ARG A O 1
ATOM 770 N N . VAL A 1 106 ? -19.844 2.192 22.740 1.00 98.44 106 VAL A N 1
ATOM 771 C CA . VAL A 1 106 ? -20.318 3.180 21.763 1.00 98.44 106 VAL A CA 1
ATOM 772 C C . VAL A 1 106 ? -20.951 4.361 22.485 1.00 98.44 106 VAL A C 1
ATOM 774 O O . VAL A 1 106 ? -21.745 4.171 23.408 1.00 98.44 106 VAL A O 1
ATOM 777 N N . LEU A 1 107 ? -20.604 5.571 22.061 1.00 98.44 107 LEU A N 1
ATOM 778 C CA . LEU A 1 107 ? -21.132 6.813 22.605 1.00 98.44 107 LEU A CA 1
ATOM 779 C C . LEU A 1 107 ? -22.333 7.299 21.790 1.00 98.44 107 LEU A C 1
ATOM 781 O O . LEU A 1 107 ? -22.375 7.189 20.565 1.00 98.44 107 LEU A O 1
ATOM 785 N N . ASP A 1 108 ? -23.327 7.847 22.481 1.00 97.88 108 ASP A N 1
ATOM 786 C CA . ASP A 1 108 ? -24.399 8.606 21.851 1.00 97.88 108 ASP A CA 1
ATOM 787 C C . ASP A 1 108 ? -23.956 10.044 21.519 1.00 97.88 108 ASP A C 1
ATOM 789 O O . ASP A 1 108 ? -22.851 10.483 21.840 1.00 97.88 108 ASP A O 1
ATOM 793 N N . LYS A 1 109 ? -24.857 10.826 20.914 1.00 96.69 109 LYS A N 1
ATOM 794 C CA . LYS A 1 109 ? -24.596 12.228 20.539 1.00 96.69 109 LYS A CA 1
ATOM 795 C C . LYS A 1 109 ? -24.323 13.164 21.726 1.00 96.69 109 LYS A C 1
ATOM 797 O O . LYS A 1 109 ? -23.904 14.295 21.512 1.00 96.69 109 LYS A O 1
ATOM 802 N N . SER A 1 110 ? -24.604 12.732 22.955 1.00 97.31 110 SER A N 1
ATOM 803 C CA . SER A 1 110 ? -24.288 13.464 24.187 1.00 97.31 110 SER A CA 1
ATOM 804 C C . SER A 1 110 ? -22.958 13.031 24.814 1.00 97.31 110 SER A C 1
ATOM 806 O O . SER A 1 110 ? -22.603 13.519 25.887 1.00 97.31 110 SER A O 1
ATOM 808 N N . GLY A 1 111 ? -22.230 12.115 24.168 1.00 96.62 111 GLY A N 1
ATOM 809 C CA . GLY A 1 111 ? -20.991 11.537 24.679 1.00 96.62 111 GLY A CA 1
ATOM 810 C C . GLY A 1 111 ? -21.215 10.492 25.773 1.00 96.62 111 GLY A C 1
ATOM 811 O O . GLY A 1 111 ? -20.278 10.161 26.500 1.00 96.62 111 GLY A O 1
ATOM 812 N N . LYS A 1 112 ? -22.444 9.980 25.937 1.00 98.38 112 LYS A N 1
ATOM 813 C CA . LYS A 1 112 ? -22.760 8.971 26.955 1.00 98.38 112 LYS A CA 1
ATOM 814 C C . LYS A 1 112 ? -22.700 7.560 26.371 1.00 98.38 112 LYS A C 1
ATOM 816 O O . LYS A 1 112 ? -23.214 7.343 25.275 1.00 98.38 112 LYS A O 1
ATOM 821 N N . PRO A 1 113 ? -22.143 6.580 27.104 1.00 98.12 113 PRO A N 1
ATOM 822 C CA . PRO A 1 113 ? -22.136 5.194 26.656 1.00 98.12 113 PRO A CA 1
ATOM 823 C C . PRO A 1 113 ? -23.545 4.620 26.480 1.00 98.12 113 PRO A C 1
ATOM 825 O O . PRO A 1 113 ? -24.365 4.648 27.403 1.00 98.12 113 PRO A O 1
ATOM 828 N N . ILE A 1 114 ? -23.794 4.017 25.321 1.00 98.19 114 ILE A N 1
ATOM 829 C CA . ILE A 1 114 ? -24.991 3.226 25.049 1.00 98.19 114 ILE A CA 1
ATOM 830 C C . ILE A 1 114 ? -24.826 1.866 25.729 1.00 98.19 114 ILE A C 1
ATOM 832 O O . ILE A 1 114 ? -23.867 1.128 25.502 1.00 98.19 114 ILE A O 1
ATOM 836 N N . THR A 1 115 ? -25.773 1.528 26.603 1.00 96.44 115 THR A N 1
ATOM 837 C CA . THR A 1 115 ? -25.669 0.331 27.445 1.00 96.44 115 THR A CA 1
ATOM 838 C C . THR A 1 115 ? -25.668 -0.943 26.602 1.00 96.44 115 THR A C 1
ATOM 840 O O . THR A 1 115 ? -26.618 -1.213 25.874 1.00 96.44 115 THR A O 1
ATOM 843 N N . GLY A 1 116 ? -24.615 -1.750 26.751 1.00 96.19 116 GLY A N 1
ATOM 844 C CA . GLY A 1 116 ? -24.480 -3.044 26.078 1.00 96.19 116 GLY A CA 1
ATOM 845 C C . GLY A 1 116 ? -24.010 -2.973 24.622 1.00 96.19 116 GLY A C 1
ATOM 846 O O . GLY A 1 116 ? -23.921 -4.022 23.990 1.00 96.19 116 GLY A O 1
ATOM 847 N N . LEU A 1 117 ? -23.689 -1.785 24.099 1.00 98.06 117 LEU A N 1
ATOM 848 C CA . LEU A 1 117 ? -23.219 -1.606 22.727 1.00 98.06 117 LEU A CA 1
ATOM 849 C C . LEU A 1 117 ? -21.726 -1.254 22.695 1.00 98.06 117 LEU A C 1
ATOM 851 O O . LEU A 1 117 ? -21.284 -0.309 23.347 1.00 98.06 117 LEU A O 1
ATOM 855 N N . TYR A 1 118 ? -20.965 -2.008 21.903 1.00 98.19 118 TYR A N 1
ATOM 856 C CA . TYR A 1 118 ? -19.516 -1.878 21.763 1.00 98.19 118 TYR A CA 1
ATOM 857 C C . TYR A 1 118 ? -19.116 -1.900 20.285 1.00 98.19 118 TYR A C 1
ATOM 859 O O . TYR A 1 118 ? -19.816 -2.506 19.474 1.00 98.19 118 TYR A O 1
ATOM 867 N N . ALA A 1 119 ? -17.989 -1.271 19.944 1.00 97.81 119 ALA A N 1
ATOM 868 C CA . ALA A 1 119 ? -17.445 -1.264 18.585 1.00 97.81 119 ALA A CA 1
ATOM 869 C C . ALA A 1 119 ? -15.912 -1.353 18.589 1.00 97.81 119 ALA A C 1
ATOM 871 O O . ALA A 1 119 ? -15.233 -0.765 19.433 1.00 97.81 119 ALA A O 1
ATOM 872 N N . VAL A 1 120 ? -15.358 -2.092 17.628 1.00 97.00 120 VAL A N 1
ATOM 873 C CA . VAL A 1 120 ? -13.922 -2.398 17.527 1.00 97.00 120 VAL A CA 1
ATOM 874 C C . VAL A 1 120 ? -13.453 -2.335 16.077 1.00 97.00 120 VAL A C 1
ATOM 876 O O . VAL A 1 120 ? -14.254 -2.384 15.147 1.00 97.00 120 VAL A O 1
ATOM 879 N N . GLY A 1 121 ? -12.138 -2.277 15.873 1.00 95.00 121 GLY A N 1
ATOM 880 C CA . GLY A 1 121 ? -11.551 -2.260 14.536 1.00 95.00 121 GLY A CA 1
ATOM 881 C C . GLY A 1 121 ? -11.958 -1.021 13.741 1.00 95.00 121 GLY A C 1
ATOM 882 O O . GLY A 1 121 ? -12.083 0.070 14.295 1.00 95.00 121 GLY A O 1
ATOM 883 N N . THR A 1 122 ? -12.130 -1.176 12.429 1.00 93.75 122 THR A N 1
ATOM 884 C CA . THR A 1 122 ? -12.464 -0.067 11.519 1.00 93.75 122 THR A CA 1
ATOM 885 C C . THR A 1 122 ? -13.760 0.646 11.888 1.00 93.75 122 THR A C 1
ATOM 887 O O . THR A 1 122 ? -13.849 1.848 11.664 1.00 93.75 122 THR A O 1
ATOM 890 N N . ASP A 1 123 ? -14.698 -0.041 12.546 1.00 94.69 123 ASP A N 1
ATOM 891 C CA . ASP A 1 123 ? -15.980 0.534 12.967 1.00 94.69 123 ASP A CA 1
ATOM 892 C C . ASP A 1 123 ? -15.841 1.576 14.085 1.00 94.69 123 ASP A C 1
ATOM 894 O O . ASP A 1 123 ? -16.778 2.330 14.320 1.00 94.69 123 ASP A O 1
ATOM 898 N N . SER A 1 124 ? -14.694 1.645 14.769 1.00 94.75 124 SER A N 1
ATOM 899 C CA . SER A 1 124 ? -14.399 2.655 15.798 1.00 94.75 124 SER A CA 1
ATOM 900 C C . SER A 1 124 ? -13.023 3.301 15.638 1.00 94.75 124 SER A C 1
ATOM 902 O O . SER A 1 124 ? -12.534 3.971 16.542 1.00 94.75 124 SER A O 1
ATOM 904 N N . MET A 1 125 ? -12.362 3.114 14.493 1.00 93.12 125 MET A N 1
ATOM 905 C CA . MET A 1 125 ? -10.973 3.549 14.298 1.00 93.12 125 MET A CA 1
ATOM 906 C C . MET A 1 125 ? -10.809 5.074 14.266 1.00 93.12 125 MET A C 1
ATOM 908 O O . MET A 1 125 ? -9.708 5.567 14.505 1.00 93.12 125 MET A O 1
ATOM 912 N N . GLY A 1 126 ? -11.899 5.817 14.042 1.00 91.94 126 GLY A N 1
ATOM 913 C CA . GLY A 1 126 ? -11.899 7.281 14.004 1.00 91.94 126 GLY A CA 1
ATOM 914 C C . GLY A 1 126 ? -11.330 7.919 15.272 1.00 91.94 126 GLY A C 1
ATOM 915 O O . GLY A 1 126 ? -10.680 8.955 15.185 1.00 91.94 126 GLY A O 1
ATOM 916 N N . VAL A 1 127 ? -11.467 7.254 16.425 1.00 92.50 127 VAL A N 1
ATOM 917 C CA . VAL A 1 127 ? -10.956 7.735 17.723 1.00 92.50 127 VAL A CA 1
ATOM 918 C C . VAL A 1 127 ? -9.424 7.805 17.806 1.00 92.50 127 VAL A C 1
ATOM 920 O O . VAL A 1 127 ? -8.887 8.395 18.740 1.00 92.50 127 VAL A O 1
ATOM 923 N N . LEU A 1 128 ? -8.703 7.198 16.856 1.00 90.12 128 LEU A N 1
ATOM 924 C CA . LEU A 1 128 ? -7.242 7.292 16.755 1.00 90.12 128 LEU A CA 1
ATOM 925 C C . LEU A 1 128 ? -6.767 8.541 16.005 1.00 90.12 128 LEU A C 1
ATOM 927 O O . LEU A 1 128 ? -5.564 8.810 15.956 1.00 90.12 128 LEU A O 1
ATOM 931 N N . PHE A 1 129 ? -7.689 9.257 15.372 1.00 89.56 129 PHE A N 1
ATOM 932 C CA . PHE A 1 129 ? -7.402 10.315 14.418 1.00 89.56 129 PHE A CA 1
ATOM 933 C C . PHE A 1 129 ? -7.977 11.647 14.897 1.00 89.56 129 PHE A C 1
ATOM 935 O O . PHE A 1 129 ? -8.720 11.720 15.873 1.00 89.56 129 PHE A O 1
ATOM 942 N N . SER A 1 130 ? -7.597 12.722 14.215 1.00 84.44 130 SER A N 1
ATOM 943 C CA . SER A 1 130 ? -8.131 14.059 14.465 1.00 84.44 130 SER A CA 1
ATOM 944 C C . SER A 1 130 ? -8.594 14.690 13.160 1.00 84.44 130 SER A C 1
ATOM 946 O O . SER A 1 130 ? -8.249 14.221 12.074 1.00 84.44 130 SER A O 1
ATOM 948 N N . GLU A 1 131 ? -9.333 15.793 13.257 1.00 80.00 131 GLU A N 1
ATOM 949 C CA . GLU A 1 131 ? -9.745 16.574 12.084 1.00 80.00 131 GLU A CA 1
ATOM 950 C C . GLU A 1 131 ? -8.542 17.063 11.258 1.00 80.00 131 GLU A C 1
ATOM 952 O O . GLU A 1 131 ? -8.621 17.169 10.037 1.00 80.00 131 GLU A O 1
ATOM 957 N N . GLU A 1 132 ? -7.397 17.290 11.906 1.00 84.00 132 GLU A N 1
ATOM 958 C CA . GLU A 1 132 ? -6.149 17.689 11.245 1.00 84.00 132 GLU A CA 1
ATOM 959 C C . GLU A 1 132 ? -5.393 16.511 10.611 1.00 84.00 132 GLU A C 1
ATOM 961 O O . GLU A 1 132 ? -4.566 16.703 9.718 1.00 84.00 132 GLU A O 1
ATOM 966 N N . LYS A 1 133 ? -5.631 15.283 11.089 1.00 81.56 133 LYS A N 1
ATOM 967 C CA . LYS A 1 133 ? -4.926 14.070 10.656 1.00 81.56 133 LYS A CA 1
ATOM 968 C C . LYS A 1 133 ? -5.918 12.922 10.486 1.00 81.56 133 LYS A C 1
ATOM 970 O O . LYS A 1 133 ? -6.065 12.121 11.408 1.00 81.56 133 LYS A O 1
ATOM 975 N N . PRO A 1 134 ? -6.546 12.794 9.303 1.00 75.31 134 PRO A N 1
ATOM 976 C CA . PRO A 1 134 ? 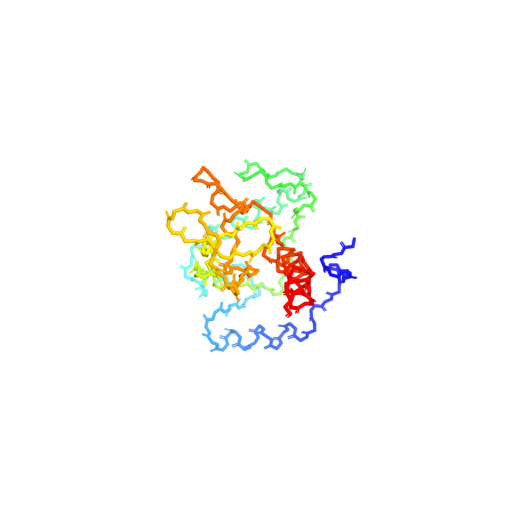-7.601 11.808 9.074 1.00 75.31 134 PRO A CA 1
ATOM 977 C C . PRO A 1 134 ? -7.089 10.360 9.014 1.00 75.31 134 PRO A C 1
ATOM 979 O O . PRO A 1 134 ? -7.888 9.428 9.082 1.00 75.31 134 PRO A O 1
ATOM 982 N N . TYR A 1 135 ? -5.776 10.154 8.850 1.00 84.50 135 TYR A N 1
ATOM 983 C CA . TYR A 1 135 ? -5.150 8.834 8.835 1.00 84.50 135 TYR A CA 1
ATOM 984 C C . TYR A 1 135 ? -3.643 8.911 9.127 1.00 84.50 135 TYR A C 1
ATOM 986 O O . TYR A 1 135 ? -3.028 9.974 9.015 1.00 84.50 135 TYR A O 1
ATOM 994 N N . VAL A 1 136 ? -3.028 7.777 9.475 1.00 82.88 136 VAL A N 1
ATOM 995 C CA . VAL A 1 136 ? -1.568 7.677 9.643 1.00 82.88 136 VAL A CA 1
ATOM 996 C C . VAL A 1 136 ? -0.845 7.506 8.305 1.00 82.88 136 VAL A C 1
ATOM 998 O O . VAL A 1 136 ? -1.371 6.934 7.355 1.00 82.88 136 VAL A O 1
ATOM 1001 N N . THR A 1 137 ? 0.411 7.948 8.246 1.00 80.00 137 THR A N 1
ATOM 1002 C CA . THR A 1 137 ? 1.270 7.864 7.051 1.00 80.00 137 THR A CA 1
ATOM 1003 C C . THR A 1 137 ? 2.039 6.545 6.927 1.00 80.00 137 THR A C 1
ATOM 1005 O O . THR A 1 137 ? 2.900 6.410 6.061 1.00 80.00 137 THR A O 1
ATOM 1008 N N . TYR A 1 138 ? 1.749 5.558 7.776 1.00 77.75 138 TYR A N 1
ATOM 1009 C CA . TYR A 1 138 ? 2.386 4.243 7.761 1.00 77.75 138 TYR A CA 1
ATOM 1010 C C . TYR A 1 138 ? 1.341 3.123 7.764 1.00 77.75 138 TYR A C 1
ATOM 1012 O O . TYR A 1 138 ? 0.243 3.254 8.306 1.00 77.75 138 TYR A O 1
ATOM 1020 N N . GLY A 1 139 ? 1.685 1.999 7.135 1.00 82.56 139 GLY A N 1
ATOM 1021 C CA . GLY A 1 139 ? 0.808 0.834 7.061 1.00 82.56 139 GLY A CA 1
ATOM 1022 C C . GLY A 1 139 ? 0.637 0.137 8.414 1.00 82.56 139 GLY A C 1
ATOM 1023 O O . GLY A 1 139 ? 1.541 0.135 9.245 1.00 82.56 139 GLY A O 1
ATOM 1024 N N . GLY A 1 140 ? -0.518 -0.502 8.611 1.00 87.75 140 GLY A N 1
ATOM 1025 C CA . GLY A 1 140 ? -0.763 -1.411 9.738 1.00 87.75 140 GLY A CA 1
ATOM 1026 C C . GLY A 1 140 ? -1.678 -0.885 10.847 1.00 87.75 140 GLY A C 1
ATOM 1027 O O . GLY A 1 140 ? -2.104 -1.691 11.669 1.00 87.75 140 GLY A O 1
ATOM 1028 N N . ALA A 1 141 ? -2.054 0.400 10.855 1.00 89.31 141 ALA A N 1
ATOM 1029 C CA . ALA A 1 141 ? -2.918 0.963 11.903 1.00 89.31 141 ALA A CA 1
ATOM 1030 C C . ALA A 1 141 ? -4.255 0.223 12.060 1.00 89.31 141 ALA A C 1
ATOM 1032 O O . ALA A 1 141 ? -4.602 -0.155 13.174 1.00 89.31 141 ALA A O 1
ATOM 1033 N N . ALA A 1 142 ? -4.954 -0.070 10.959 1.00 90.69 142 ALA A N 1
ATOM 1034 C CA . ALA A 1 142 ? -6.211 -0.820 11.011 1.00 90.69 142 ALA A CA 1
ATOM 1035 C C . ALA A 1 142 ? -6.047 -2.217 11.633 1.00 90.69 142 ALA A C 1
ATOM 1037 O O . ALA A 1 142 ? -6.853 -2.619 12.468 1.00 90.69 142 ALA A O 1
ATOM 1038 N N . GLN A 1 143 ? -4.973 -2.936 11.288 1.00 91.81 143 GLN A N 1
ATOM 1039 C CA . GLN A 1 143 ? -4.694 -4.258 11.859 1.00 91.81 143 GLN A CA 1
ATOM 1040 C C . GLN A 1 143 ? -4.350 -4.157 13.350 1.00 91.81 143 GLN A C 1
ATOM 1042 O O . GLN A 1 143 ? -4.930 -4.865 14.170 1.00 91.81 143 GLN A O 1
ATOM 1047 N N . GLY A 1 144 ? -3.444 -3.244 13.715 1.00 92.50 144 GLY A N 1
ATOM 1048 C CA . GLY A 1 144 ? -3.060 -3.018 15.109 1.00 92.50 144 GLY A CA 1
ATOM 1049 C C . GLY A 1 144 ? -4.250 -2.615 15.980 1.00 92.50 144 GLY A C 1
ATOM 1050 O O . GLY A 1 144 ? -4.413 -3.134 17.089 1.00 92.50 144 GLY A O 1
ATOM 1051 N N . TRP A 1 145 ? -5.119 -1.747 15.458 1.00 93.81 145 TRP A N 1
ATOM 1052 C CA . TRP A 1 145 ? -6.336 -1.337 16.142 1.00 93.81 145 TRP A CA 1
ATOM 1053 C C . TRP A 1 145 ? -7.338 -2.476 16.271 1.00 93.81 145 TRP A C 1
ATOM 1055 O O . TRP A 1 145 ? -7.858 -2.673 17.365 1.00 93.81 145 TRP A O 1
ATOM 1065 N N . ALA A 1 146 ? -7.571 -3.272 15.224 1.00 94.69 146 ALA A N 1
ATOM 1066 C CA . ALA A 1 146 ? -8.468 -4.427 15.293 1.00 94.69 146 ALA A CA 1
ATOM 1067 C C . ALA A 1 146 ? -8.068 -5.402 16.413 1.00 94.69 146 ALA A C 1
ATOM 1069 O O . ALA A 1 146 ? -8.910 -5.775 17.231 1.00 94.69 146 ALA A O 1
ATOM 1070 N N . TYR A 1 147 ? -6.780 -5.747 16.522 1.00 96.50 147 TYR A N 1
ATOM 1071 C CA . TYR A 1 147 ? -6.298 -6.617 17.599 1.00 96.50 147 TYR A CA 1
ATOM 1072 C C . TYR A 1 147 ? -6.410 -5.965 18.981 1.00 96.50 147 TYR A C 1
ATOM 1074 O O . TYR A 1 147 ? -6.886 -6.588 19.931 1.00 96.50 147 TYR A O 1
ATOM 1082 N N . THR A 1 148 ? -5.985 -4.705 19.100 1.00 96.25 148 THR A N 1
ATOM 1083 C CA . THR A 1 148 ? -5.939 -4.008 20.392 1.00 96.25 148 THR A CA 1
ATOM 1084 C C . THR A 1 148 ? -7.342 -3.720 20.920 1.00 96.25 148 THR A C 1
ATOM 1086 O O . THR A 1 148 ? -7.668 -4.113 22.039 1.00 96.25 148 THR A O 1
ATOM 1089 N N . SER A 1 149 ? -8.193 -3.085 20.111 1.00 97.31 149 SER A N 1
ATOM 1090 C CA . SER A 1 149 ? -9.578 -2.771 20.481 1.00 97.31 149 SER A CA 1
ATOM 1091 C C . SER A 1 149 ? -10.391 -4.038 20.737 1.00 97.31 149 SER A C 1
ATOM 1093 O O . SER A 1 149 ? -11.107 -4.090 21.732 1.00 97.31 149 SER A O 1
ATOM 1095 N N . GLY A 1 150 ? -10.208 -5.095 19.936 1.00 97.88 150 GLY A N 1
ATOM 1096 C CA . GLY A 1 150 ? -10.833 -6.398 20.170 1.00 97.88 150 GLY A CA 1
ATOM 1097 C C . GLY A 1 150 ? -10.474 -6.986 21.537 1.00 97.88 150 GLY A C 1
ATOM 1098 O O . GLY A 1 150 ? -11.357 -7.374 22.301 1.00 97.88 150 GLY A O 1
ATOM 1099 N N . MET A 1 151 ? -9.186 -6.987 21.894 1.00 98.06 151 MET A N 1
ATOM 1100 C CA . MET A 1 151 ? -8.725 -7.471 23.199 1.00 98.06 151 MET A CA 1
ATOM 1101 C C . MET A 1 151 ? -9.283 -6.639 24.366 1.00 98.06 151 MET A C 1
ATOM 1103 O O . MET A 1 151 ? -9.720 -7.207 25.370 1.00 98.06 151 MET A O 1
ATOM 1107 N N . VAL A 1 152 ? -9.245 -5.306 24.275 1.00 97.94 152 VAL A N 1
ATOM 1108 C CA . VAL A 1 152 ? -9.727 -4.422 25.352 1.00 97.94 152 VAL A CA 1
ATOM 1109 C C . VAL A 1 152 ? -11.247 -4.528 25.496 1.00 97.94 152 VAL A C 1
ATOM 1111 O O . VAL A 1 152 ? -11.740 -4.704 26.610 1.00 97.94 152 VAL A O 1
ATOM 1114 N N . CYS A 1 153 ? -11.982 -4.521 24.381 1.00 98.06 153 CYS A N 1
ATOM 1115 C CA . CYS A 1 153 ? -13.428 -4.724 24.359 1.00 98.06 153 CYS A CA 1
ATOM 1116 C C . CYS A 1 153 ? -13.812 -6.073 24.974 1.00 98.06 153 CYS A C 1
ATOM 1118 O O . CYS A 1 153 ? -14.734 -6.132 25.781 1.00 98.06 153 CYS A O 1
ATOM 1120 N N . GLY A 1 154 ? -13.086 -7.151 24.659 1.00 97.81 154 GLY A N 1
ATOM 1121 C CA . GLY A 1 154 ? -13.341 -8.472 25.238 1.00 97.81 154 GLY A CA 1
ATOM 1122 C C . GLY A 1 154 ? -13.281 -8.468 26.770 1.00 97.81 154 GLY A C 1
ATOM 1123 O O . GLY A 1 154 ? -14.167 -9.017 27.425 1.00 97.81 154 GLY A O 1
ATOM 1124 N N . LYS A 1 155 ? -12.291 -7.780 27.356 1.00 97.25 155 LYS A N 1
ATOM 1125 C CA . LYS A 1 155 ? -12.184 -7.607 28.817 1.00 97.25 155 LYS A CA 1
ATOM 1126 C C . LYS A 1 155 ? -13.342 -6.779 29.383 1.00 97.25 155 LYS A C 1
ATOM 1128 O O . LYS A 1 155 ? -13.905 -7.151 30.411 1.00 97.25 155 LYS A O 1
ATOM 1133 N N . ALA A 1 156 ? -13.709 -5.687 28.711 1.00 96.88 156 ALA A N 1
ATOM 1134 C CA . ALA A 1 156 ? -14.799 -4.810 29.138 1.00 96.88 156 ALA A CA 1
ATOM 1135 C C . ALA A 1 156 ? -16.163 -5.522 29.106 1.00 96.88 156 ALA A C 1
ATOM 1137 O O . ALA A 1 156 ? -16.939 -5.418 30.056 1.00 96.88 156 ALA A O 1
ATOM 1138 N N . VAL A 1 157 ? -16.433 -6.292 28.049 1.00 97.69 157 VAL A N 1
ATOM 1139 C CA . VAL A 1 157 ? -17.659 -7.088 27.910 1.00 97.69 157 VAL A CA 1
ATOM 1140 C C . VAL A 1 157 ? -17.710 -8.193 28.964 1.00 97.69 157 VAL A C 1
ATOM 1142 O O . VAL A 1 157 ? -18.745 -8.364 29.604 1.00 97.69 157 VAL A O 1
ATOM 1145 N N . ALA A 1 158 ? -16.603 -8.905 29.205 1.00 97.25 158 ALA A N 1
ATOM 1146 C CA . ALA A 1 158 ? -16.548 -9.942 30.235 1.00 97.25 158 ALA A CA 1
ATOM 1147 C C . ALA A 1 158 ? -16.880 -9.385 31.631 1.00 97.25 158 ALA A C 1
ATOM 1149 O O . ALA A 1 158 ? -17.700 -9.961 32.345 1.00 97.25 158 ALA A O 1
ATOM 1150 N N . ALA A 1 159 ? -16.305 -8.235 31.997 1.00 94.62 159 ALA A N 1
ATOM 1151 C CA . ALA A 1 159 ? -16.603 -7.567 33.263 1.00 94.62 159 ALA A CA 1
ATOM 1152 C C . ALA A 1 159 ? -18.065 -7.091 33.347 1.00 94.62 159 ALA A C 1
ATOM 1154 O O . ALA A 1 159 ? -18.712 -7.262 34.378 1.00 94.62 159 ALA A O 1
ATOM 1155 N N . TYR A 1 160 ? -18.602 -6.533 32.258 1.00 94.38 160 TYR A N 1
ATOM 1156 C CA . TYR A 1 160 ? -19.991 -6.074 32.191 1.00 94.38 160 TYR A CA 1
ATOM 1157 C C . TYR A 1 160 ? -20.999 -7.212 32.378 1.00 94.38 160 TYR A C 1
ATOM 1159 O O . TYR A 1 160 ? -22.001 -7.031 33.063 1.00 94.38 160 TYR A O 1
ATOM 1167 N N . VAL A 1 161 ? -20.742 -8.378 31.780 1.00 95.19 161 VAL A N 1
ATOM 1168 C CA . VAL A 1 161 ? -21.627 -9.545 31.899 1.00 95.19 161 VAL A CA 1
ATOM 1169 C C . VAL A 1 161 ? -21.512 -10.197 33.277 1.00 95.19 161 VAL A C 1
ATOM 1171 O O . VAL A 1 161 ? -22.530 -10.601 33.817 1.00 95.19 161 VAL A O 1
ATOM 1174 N N . ALA A 1 162 ? -20.317 -10.269 33.869 1.00 93.44 162 ALA A N 1
ATOM 1175 C CA . AL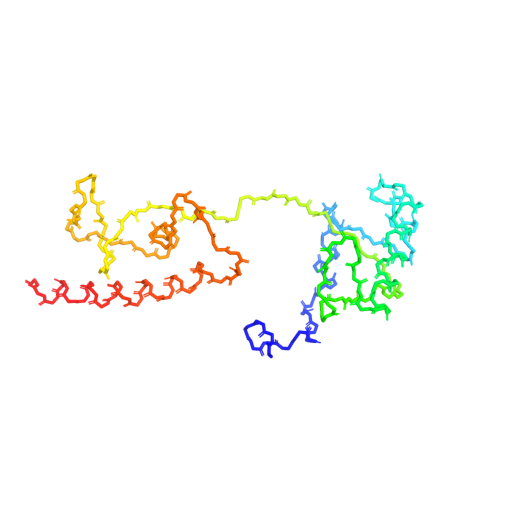A A 1 162 ? -20.128 -10.852 35.202 1.00 93.44 162 ALA A CA 1
ATOM 1176 C C . ALA A 1 162 ? -20.715 -10.001 36.345 1.00 93.44 162 ALA A C 1
ATOM 1178 O O . ALA A 1 162 ? -20.964 -10.520 37.429 1.00 93.44 162 ALA A O 1
ATOM 1179 N N . GLY A 1 163 ? -20.887 -8.693 36.125 1.00 82.62 163 GLY A N 1
ATOM 1180 C CA . GLY A 1 163 ? -21.521 -7.776 37.077 1.00 82.62 163 GLY A CA 1
ATOM 1181 C C . GLY A 1 163 ? -23.047 -7.684 36.959 1.00 82.62 163 GLY A C 1
ATOM 1182 O O . GLY A 1 163 ? -23.648 -6.886 37.678 1.00 82.62 163 GLY A O 1
ATOM 1183 N N . LYS A 1 164 ? -23.657 -8.440 36.040 1.00 67.06 164 LYS A N 1
ATOM 1184 C CA . LYS A 1 164 ? -25.109 -8.629 35.935 1.00 67.06 164 LYS A CA 1
ATOM 1185 C C . LYS A 1 164 ? -25.532 -9.906 36.643 1.00 67.06 164 LYS A C 1
ATOM 1187 O O . LYS A 1 164 ? -26.660 -9.893 37.178 1.00 67.06 164 LYS A O 1
#

pLDDT: mean 92.46, std 9.16, range [42.62, 98.5]

Secondary structure (DSSP, 8-state):
--GGG--TTSPPTTHHHHHHHHHHTTSEEEESSHHHHHHHHTS-HHHHHHHHHHHHHHHHHT--TTT---GGG-----SS-EEEE--------------B-TT-EEE-TTSPEEEEEE--GGGGGGGG-BTTBSS-SSTTHHHHHHHHHHHHHHHHHHHHHHT-

Radius of gyration: 23.78 Å; chains: 1; bounding box: 50×36×64 Å

Foldseek 3Di:
DPPPPDDPPPDDPCVVVVQVVCVVVVFKDWDQDQQVRCVSVVHHSVVSVVVLVLLQVCLVVLADPPPGPGSVPRDHDDGDRDMDGDDDDDDDAAQDAFAADPLQFGADPVRDGDPPHGDFASNHNCVVADPVGRDDPDPDSSVVRRVVSVVSNVVSNVVSVVVD

Sequence (164 aa):
MGQGGVSPKVPMPRIYEVLDAAMKAGYVYKADTIEALAAKIGVPAANLTKTVADYNGYCETGVDTEYGKAADMLTAIGTGPYYAVTGSPWCYSTCGGLDVDTQLRVLDKSGKPITGLYAVGTDSMGVLFSEEKPYVTYGGAAQGWAYTSGMVCGKAVAAYVAGK